Protein AF-A0A954YUS7-F1 (afdb_monomer)

Radius of gyration: 16.85 Å; Cα contacts (8 Å, |Δi|>4): 198; chains: 1; bounding box: 39×46×42 Å

Nearest PDB structures (foldseek):
  8grb-assembly3_I  TM=5.980E-01  e=9.205E-02  Homo sapiens
  3qi7-assembly1_A  TM=6.250E-01  e=3.946E-01  Clostridioides difficile 630
  5grh-assembly1_A  TM=5.863E-01  e=2.699E-01  Homo sapiens
  3cc1-assembly1_A-2  TM=5.359E-01  e=5.415E-01  Halalkalibacterium halodurans C-125
  8ap6-assembly1_G  TM=5.365E-01  e=4.771E-01  Trypanosoma brucei brucei

Solvent-accessible surface area (backbone atoms only — not comparable to full-atom values): 8890 Å² total; per-residue (Å²): 133,62,78,59,62,75,69,40,56,57,60,58,52,52,51,53,49,53,25,56,76,51,49,31,44,98,83,59,85,41,60,66,69,68,36,37,68,48,79,34,82,42,76,49,85,101,48,99,63,90,43,68,47,71,53,61,36,25,60,61,73,86,56,43,89,81,37,79,94,37,42,21,42,36,65,71,22,36,52,46,21,45,48,53,52,37,48,52,25,45,77,71,73,43,72,46,76,46,60,60,56,66,51,27,55,95,30,46,33,61,52,68,61,50,49,51,52,51,52,49,35,30,64,75,43,74,35,60,74,48,73,44,77,86,78,64,90,82,59,77,81,89,73,80,78,77,78,82,127

Structure (mmCIF, N/CA/C/O backbone):
data_AF-A0A954YUS7-F1
#
_entry.id   AF-A0A954YUS7-F1
#
loop_
_atom_site.group_PDB
_atom_site.id
_atom_site.type_symbol
_atom_site.label_atom_id
_atom_site.label_alt_id
_atom_site.label_comp_id
_atom_site.label_asym_id
_atom_site.label_entity_id
_atom_site.label_seq_id
_atom_site.pdbx_PDB_ins_code
_atom_site.Cartn_x
_atom_site.Cartn_y
_atom_site.Cartn_z
_atom_site.occupancy
_atom_site.B_iso_or_equiv
_atom_site.auth_seq_id
_atom_site.auth_comp_id
_atom_site.auth_asym_id
_atom_site.auth_atom_id
_atom_site.pdbx_PDB_model_num
ATOM 1 N N . MET A 1 1 ? 6.329 16.128 -9.830 1.00 38.88 1 MET A N 1
ATOM 2 C CA . MET A 1 1 ? 6.218 14.939 -10.702 1.00 38.88 1 MET A CA 1
ATOM 3 C C . MET A 1 1 ? 5.872 13.755 -9.805 1.00 38.88 1 MET A C 1
ATOM 5 O O . MET A 1 1 ? 6.464 13.670 -8.738 1.00 38.88 1 MET A O 1
ATOM 9 N N . LEU A 1 2 ? 4.870 12.929 -10.136 1.00 61.56 2 LEU A N 1
ATOM 10 C CA . LEU A 1 2 ? 4.559 11.723 -9.349 1.00 61.56 2 LEU A CA 1
ATOM 11 C C . LEU A 1 2 ? 5.573 10.631 -9.718 1.00 61.56 2 LEU A C 1
ATOM 13 O O . LEU A 1 2 ? 5.771 10.379 -10.903 1.00 61.56 2 LEU A O 1
ATOM 17 N N . ALA A 1 3 ? 6.213 10.013 -8.721 1.00 68.62 3 ALA A N 1
ATOM 18 C CA . ALA A 1 3 ? 7.350 9.110 -8.929 1.00 68.62 3 ALA A CA 1
ATOM 19 C C . ALA A 1 3 ? 7.032 7.907 -9.839 1.00 68.62 3 ALA A C 1
ATOM 21 O O . ALA A 1 3 ? 7.862 7.524 -10.651 1.00 68.62 3 ALA A O 1
ATOM 22 N N . ILE A 1 4 ? 5.817 7.352 -9.758 1.00 71.81 4 ILE A N 1
ATOM 23 C CA . ILE A 1 4 ? 5.422 6.173 -10.547 1.00 71.81 4 ILE A CA 1
ATOM 24 C C . ILE A 1 4 ? 5.184 6.537 -12.019 1.00 71.81 4 ILE A C 1
ATOM 26 O O . ILE A 1 4 ? 5.749 5.896 -12.899 1.00 71.81 4 ILE A O 1
ATOM 30 N N . SER A 1 5 ? 4.426 7.603 -12.302 1.00 74.62 5 SER A N 1
ATOM 31 C CA . SER A 1 5 ? 4.119 8.031 -13.679 1.00 74.62 5 SER A CA 1
ATOM 32 C C . SER A 1 5 ? 5.345 8.511 -14.463 1.00 74.62 5 SER A C 1
ATOM 34 O O . SER A 1 5 ? 5.290 8.593 -15.686 1.00 74.62 5 SER A O 1
ATOM 36 N N . ALA A 1 6 ? 6.439 8.846 -13.771 1.00 73.81 6 ALA A N 1
ATOM 37 C CA . ALA A 1 6 ? 7.727 9.151 -14.388 1.00 73.81 6 ALA A CA 1
ATOM 38 C C . ALA A 1 6 ? 8.419 7.906 -14.969 1.00 73.81 6 ALA A C 1
ATOM 40 O O . ALA A 1 6 ? 9.197 8.034 -15.909 1.00 73.81 6 ALA A O 1
ATOM 41 N N . VAL A 1 7 ? 8.136 6.725 -14.410 1.00 78.38 7 VAL A N 1
ATOM 42 C CA . VAL A 1 7 ? 8.773 5.450 -14.774 1.00 78.38 7 VAL A CA 1
ATOM 43 C C . VAL A 1 7 ? 7.851 4.597 -15.647 1.00 78.38 7 VAL A C 1
ATOM 45 O O . VAL A 1 7 ? 8.299 3.994 -16.616 1.00 78.38 7 VAL A O 1
ATOM 48 N N . SER A 1 8 ? 6.553 4.557 -15.336 1.00 83.50 8 SER A N 1
ATOM 49 C CA . SER A 1 8 ? 5.549 3.833 -16.116 1.00 83.50 8 SER A CA 1
ATOM 50 C C . SER A 1 8 ? 4.196 4.536 -16.051 1.00 83.50 8 SER A C 1
ATOM 52 O O . SER A 1 8 ? 3.674 4.825 -14.974 1.00 83.50 8 SER A O 1
ATOM 54 N N . SER A 1 9 ? 3.590 4.783 -17.212 1.00 88.44 9 SER A N 1
ATOM 55 C CA . SER A 1 9 ? 2.258 5.391 -17.318 1.00 88.44 9 SER A CA 1
ATOM 56 C C . SER A 1 9 ? 1.114 4.399 -17.073 1.00 88.44 9 SER A C 1
ATOM 58 O O . SER A 1 9 ? -0.022 4.822 -16.844 1.00 88.44 9 SER A O 1
ATOM 60 N N . ALA A 1 10 ? 1.390 3.089 -17.093 1.00 91.25 10 ALA A N 1
ATOM 61 C CA . ALA A 1 10 ? 0.367 2.047 -17.019 1.00 91.25 10 ALA A CA 1
ATOM 62 C C . ALA A 1 10 ? -0.463 2.080 -15.717 1.00 91.25 10 ALA A C 1
ATOM 64 O O . ALA A 1 10 ? -1.693 2.048 -15.820 1.00 91.25 10 ALA A O 1
ATOM 65 N N . PRO A 1 11 ? 0.126 2.233 -14.509 1.00 93.19 11 PRO A N 1
ATOM 66 C CA . PRO A 1 11 ? -0.651 2.316 -13.268 1.00 93.19 11 PRO A CA 1
ATOM 67 C C . PRO A 1 11 ? -1.624 3.489 -13.237 1.00 93.19 11 PRO A C 1
ATOM 69 O O . PRO A 1 11 ? -2.760 3.345 -12.785 1.00 93.19 11 PRO A O 1
ATOM 72 N N . GLU A 1 12 ? -1.194 4.650 -13.736 1.00 93.31 12 GLU A N 1
ATOM 73 C CA . GLU A 1 12 ? -2.036 5.841 -13.785 1.00 93.31 12 GLU A CA 1
ATOM 74 C C . GLU A 1 12 ? -3.171 5.671 -14.799 1.00 93.31 12 GLU A C 1
ATOM 76 O O . GLU A 1 12 ? -4.321 6.003 -14.500 1.00 93.31 12 GLU A O 1
ATOM 81 N N . ALA A 1 13 ? -2.873 5.137 -15.985 1.00 93.06 13 ALA A N 1
ATOM 82 C CA . ALA A 1 13 ? -3.880 4.867 -17.004 1.00 93.06 13 ALA A CA 1
ATOM 83 C C . ALA A 1 13 ? -4.945 3.880 -16.494 1.00 93.06 13 ALA A C 1
ATOM 85 O O . ALA A 1 13 ? -6.142 4.149 -16.622 1.00 93.06 13 ALA A O 1
ATOM 86 N N . ALA A 1 14 ? -4.520 2.792 -15.846 1.00 95.19 14 ALA A N 1
ATOM 87 C CA . ALA A 1 14 ? -5.407 1.794 -15.256 1.00 95.19 14 ALA A CA 1
ATOM 88 C C . ALA A 1 14 ? -6.276 2.377 -14.130 1.00 95.19 14 ALA A C 1
ATOM 90 O O . ALA A 1 14 ? -7.482 2.121 -14.086 1.00 95.19 14 ALA A O 1
ATOM 91 N N . TYR A 1 15 ? -5.701 3.219 -13.266 1.00 93.44 15 TYR A N 1
ATOM 92 C CA . TYR A 1 15 ? -6.456 3.908 -12.219 1.00 93.44 15 TYR A CA 1
ATOM 93 C C . TYR A 1 15 ? -7.508 4.857 -12.807 1.00 93.44 15 TYR A C 1
ATOM 95 O O . TYR A 1 15 ? -8.649 4.908 -12.345 1.00 93.44 15 TYR A O 1
ATOM 103 N N . ARG A 1 16 ? -7.149 5.615 -13.851 1.00 92.94 16 AR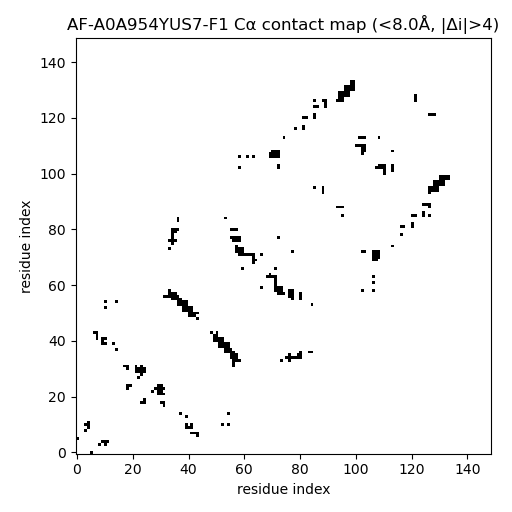G A N 1
ATOM 104 C CA . ARG A 1 16 ? -8.074 6.530 -14.540 1.00 92.94 16 ARG A CA 1
ATOM 105 C C . ARG A 1 16 ? -9.211 5.781 -15.231 1.00 92.94 16 ARG A C 1
ATOM 107 O O . ARG A 1 16 ? -10.342 6.264 -15.193 1.00 92.94 16 ARG A O 1
ATOM 114 N N . ALA A 1 17 ? -8.927 4.626 -15.831 1.00 94.44 17 ALA A N 1
ATOM 115 C CA . ALA A 1 17 ? -9.946 3.752 -16.406 1.00 94.44 17 ALA A CA 1
ATOM 116 C C . ALA A 1 17 ? -10.909 3.249 -15.321 1.00 94.44 17 ALA A C 1
ATOM 118 O O . ALA A 1 17 ? -12.109 3.484 -15.431 1.00 94.44 17 ALA A O 1
ATOM 119 N N . LEU A 1 18 ? -10.383 2.723 -14.208 1.00 93.56 18 LEU A N 1
ATOM 120 C CA . LEU A 1 18 ? -11.188 2.293 -13.060 1.00 93.56 18 LEU A CA 1
ATOM 121 C C . LEU A 1 18 ? -12.076 3.428 -12.523 1.00 93.56 18 LEU A C 1
ATOM 123 O O . LEU A 1 18 ? -13.264 3.242 -12.262 1.00 93.56 18 LEU A O 1
ATOM 127 N N . ALA A 1 19 ? -11.525 4.638 -12.396 1.00 90.94 19 ALA A N 1
ATOM 128 C CA . ALA A 1 19 ? -12.295 5.805 -11.980 1.00 90.94 19 ALA A CA 1
ATOM 129 C C . ALA A 1 19 ? -13.436 6.116 -12.959 1.00 90.94 19 ALA A C 1
ATOM 131 O O . ALA A 1 19 ? -14.548 6.419 -12.527 1.00 90.94 19 ALA A O 1
ATOM 132 N N . LYS A 1 20 ? -13.188 6.023 -14.270 1.00 91.69 20 LYS A N 1
ATOM 133 C CA . LYS A 1 20 ? -14.209 6.232 -15.304 1.00 91.69 20 LYS A CA 1
ATOM 134 C C . LYS A 1 20 ? -15.308 5.169 -15.235 1.00 91.69 20 LYS A C 1
ATOM 136 O O . LYS A 1 20 ? -16.478 5.543 -15.306 1.00 91.69 20 LYS A O 1
ATOM 141 N N . ASP A 1 21 ? -14.952 3.906 -15.023 1.00 92.56 21 ASP A N 1
ATOM 142 C CA . ASP A 1 21 ? -15.899 2.786 -14.926 1.00 92.56 21 ASP A CA 1
ATOM 143 C C . ASP A 1 21 ? -16.825 2.927 -13.712 1.00 92.56 21 ASP A C 1
ATOM 145 O O . ASP A 1 21 ? -18.031 2.701 -13.799 1.00 92.56 21 ASP A O 1
ATOM 149 N N . HIS A 1 22 ? -16.298 3.432 -12.594 1.00 90.25 22 HIS A N 1
ATOM 150 C CA . HIS A 1 22 ? -17.101 3.795 -11.421 1.00 90.25 22 HIS A CA 1
ATOM 151 C C . HIS A 1 22 ? -17.839 5.140 -11.563 1.00 90.25 22 HIS A C 1
ATOM 153 O O . HIS A 1 22 ? -18.519 5.590 -10.635 1.00 90.25 22 HIS A O 1
ATOM 159 N N . GLY A 1 23 ? -17.702 5.819 -12.705 1.00 89.00 23 GLY A N 1
ATOM 160 C CA . GLY A 1 23 ? -18.241 7.156 -12.936 1.00 89.00 23 GLY A CA 1
ATOM 161 C C . GLY A 1 23 ? -17.644 8.223 -12.017 1.00 89.00 23 GLY A C 1
ATOM 162 O O . GLY A 1 23 ? -18.215 9.304 -11.913 1.00 89.00 23 GLY A O 1
ATOM 163 N N . ALA A 1 24 ? -16.522 7.933 -11.354 1.00 84.62 24 ALA A N 1
ATOM 164 C CA . ALA A 1 24 ? -15.822 8.779 -10.399 1.00 84.62 24 ALA A CA 1
ATOM 165 C C . ALA A 1 24 ? -15.009 9.869 -11.114 1.00 84.62 24 ALA A C 1
ATOM 167 O O . ALA A 1 24 ? -13.778 9.902 -11.094 1.00 84.62 24 ALA A O 1
ATOM 168 N N . THR A 1 25 ? -15.717 10.789 -11.765 1.00 77.19 25 THR A N 1
ATOM 169 C CA . THR A 1 25 ? -15.127 12.005 -12.335 1.00 77.19 25 THR A CA 1
ATOM 170 C C . THR A 1 25 ? -15.170 13.144 -11.320 1.00 77.19 25 THR A C 1
ATOM 172 O O . THR A 1 25 ? -15.954 13.116 -10.366 1.00 77.19 25 THR A O 1
ATOM 175 N N . ARG A 1 26 ? -14.353 14.181 -11.541 1.00 68.50 26 ARG A N 1
ATOM 176 C CA . ARG A 1 26 ? -14.171 15.322 -10.625 1.00 68.50 26 ARG A CA 1
ATOM 177 C C . ARG A 1 26 ? -15.485 15.974 -10.160 1.00 68.50 26 ARG A C 1
ATOM 179 O O . ARG A 1 26 ? -15.537 16.444 -9.030 1.00 68.50 26 ARG A O 1
ATOM 186 N N . ASN A 1 27 ? -16.533 15.937 -10.989 1.00 73.00 27 ASN A N 1
ATOM 187 C CA . ASN A 1 27 ? -17.812 16.618 -10.742 1.00 73.00 27 ASN A CA 1
ATOM 188 C C . ASN A 1 27 ? -18.987 15.663 -10.466 1.00 73.00 27 ASN A C 1
ATOM 190 O O . ASN A 1 27 ? -20.104 16.113 -10.251 1.00 73.00 27 ASN A O 1
ATOM 194 N N . SER A 1 28 ? -18.763 14.349 -10.494 1.00 76.00 28 SER A N 1
ATOM 195 C CA . SER A 1 28 ? -19.846 13.354 -10.437 1.00 76.00 28 SER A CA 1
ATOM 196 C C . SER A 1 28 ? -20.414 13.100 -9.037 1.00 76.00 28 SER A C 1
ATOM 198 O O . SER A 1 28 ? -21.461 12.472 -8.914 1.00 76.00 28 SER A O 1
ATOM 200 N N . GLY A 1 29 ? -19.680 13.469 -7.980 1.00 76.19 29 GLY A N 1
ATOM 201 C CA . GLY A 1 29 ? -19.950 13.030 -6.603 1.00 76.19 29 GLY A CA 1
ATOM 202 C C . GLY A 1 29 ? -19.708 11.531 -6.348 1.00 76.19 29 GLY A C 1
ATOM 203 O O . GLY A 1 29 ? -19.611 11.120 -5.194 1.00 76.19 29 GLY A O 1
ATOM 204 N N . LYS A 1 30 ? -19.547 10.717 -7.400 1.00 84.19 30 LYS A N 1
ATOM 205 C CA . LYS A 1 30 ? -19.258 9.282 -7.321 1.00 84.19 30 LYS A CA 1
ATOM 206 C C . LYS A 1 30 ? -17.783 9.047 -7.003 1.00 84.19 30 LYS A C 1
ATOM 208 O O . LYS A 1 30 ? -16.911 9.832 -7.383 1.00 84.19 30 LYS A O 1
ATOM 213 N N . ARG A 1 31 ? -17.497 7.952 -6.297 1.00 87.62 31 ARG A N 1
ATOM 214 C CA . ARG A 1 31 ? -16.139 7.532 -5.926 1.00 87.62 31 ARG A CA 1
ATOM 215 C C . ARG A 1 31 ? -15.968 6.038 -6.164 1.00 87.62 31 ARG A C 1
ATOM 217 O O . ARG A 1 31 ? -16.932 5.285 -6.052 1.00 87.62 31 ARG A O 1
ATOM 224 N N . ILE A 1 32 ? -14.733 5.626 -6.442 1.00 91.25 32 ILE A N 1
ATOM 225 C CA . ILE A 1 32 ? -14.354 4.214 -6.359 1.00 91.25 32 ILE A CA 1
ATOM 226 C C . ILE A 1 32 ? -14.559 3.775 -4.897 1.00 91.25 32 ILE A C 1
ATOM 228 O O . ILE A 1 32 ? -14.165 4.525 -3.993 1.00 91.25 32 ILE A O 1
ATOM 232 N N . PRO A 1 33 ? -15.188 2.618 -4.631 1.00 92.50 33 PRO A N 1
ATOM 233 C CA . PRO A 1 33 ? -15.340 2.129 -3.269 1.00 92.50 33 PRO A CA 1
ATOM 234 C C . PRO A 1 33 ? -13.979 1.961 -2.583 1.00 92.50 33 PRO A C 1
ATOM 236 O O . PRO A 1 33 ? -13.041 1.402 -3.150 1.00 92.50 33 PRO A O 1
ATOM 239 N N . ARG A 1 34 ? -13.875 2.457 -1.348 1.00 95.25 34 ARG A N 1
ATOM 240 C CA . ARG A 1 34 ? -12.653 2.348 -0.545 1.00 95.25 34 ARG A CA 1
ATOM 241 C C . ARG A 1 34 ? -12.419 0.906 -0.084 1.00 95.25 34 ARG A C 1
ATOM 243 O O . ARG A 1 34 ? -13.366 0.138 0.076 1.00 95.25 34 ARG A O 1
ATOM 250 N N . GLY A 1 35 ? -11.157 0.547 0.134 1.00 96.25 35 GLY A N 1
ATOM 251 C CA . GLY A 1 35 ? -10.740 -0.810 0.489 1.00 96.25 35 GLY A CA 1
ATOM 252 C C . GLY A 1 35 ? -10.588 -1.743 -0.715 1.00 96.25 35 GLY A C 1
ATOM 253 O O . GLY A 1 35 ? -10.519 -2.956 -0.534 1.00 96.25 35 GLY A O 1
ATOM 254 N N . GLN A 1 36 ? -10.600 -1.194 -1.933 1.00 96.31 36 GLN A N 1
ATOM 255 C CA . GLN A 1 36 ? -10.274 -1.920 -3.157 1.00 96.31 36 GLN A CA 1
ATOM 256 C C . GLN A 1 36 ? -8.798 -1.744 -3.514 1.00 96.31 36 GLN A C 1
ATOM 258 O O . GLN A 1 36 ? -8.204 -0.699 -3.239 1.00 96.31 36 GLN A O 1
ATOM 263 N N . VAL A 1 37 ? -8.238 -2.751 -4.178 1.00 97.94 37 VAL A N 1
ATOM 264 C CA . VAL A 1 37 ? -6.882 -2.725 -4.728 1.00 97.94 37 VAL A CA 1
ATOM 265 C C . VAL A 1 37 ? -6.956 -3.097 -6.201 1.00 97.94 37 VAL A C 1
ATOM 267 O O . VAL A 1 37 ? -7.599 -4.081 -6.560 1.00 97.94 37 VAL A O 1
ATOM 270 N N . GLN A 1 38 ? -6.295 -2.316 -7.050 1.00 97.69 38 GLN A N 1
ATOM 271 C CA . GLN A 1 38 ? -6.065 -2.665 -8.450 1.00 97.69 38 GLN A CA 1
ATOM 272 C C . GLN A 1 38 ? -4.582 -2.987 -8.635 1.00 97.69 38 GLN A C 1
ATOM 274 O O . GLN A 1 38 ? -3.732 -2.135 -8.384 1.00 97.69 38 GLN A O 1
ATOM 279 N N . PHE A 1 39 ? -4.283 -4.206 -9.080 1.00 97.56 39 PHE A N 1
ATOM 280 C CA . PHE A 1 39 ? -2.929 -4.640 -9.419 1.00 97.56 39 PHE A CA 1
ATOM 281 C C . PHE A 1 39 ? -2.657 -4.394 -10.900 1.00 97.56 39 PHE A C 1
ATOM 283 O O . PHE A 1 39 ? -3.496 -4.709 -11.745 1.00 97.56 39 PHE A O 1
ATOM 290 N N . VAL A 1 40 ? -1.500 -3.814 -11.208 1.00 96.38 40 VAL A N 1
ATOM 291 C CA . VAL A 1 40 ? -1.104 -3.459 -12.572 1.00 96.38 40 VAL A CA 1
ATOM 292 C C . VAL A 1 40 ? 0.322 -3.925 -12.814 1.00 96.38 40 VAL A C 1
ATOM 294 O O . VAL A 1 40 ? 1.250 -3.431 -12.170 1.00 96.38 40 VAL A O 1
ATOM 297 N N . ASP A 1 41 ? 0.496 -4.842 -13.762 1.00 93.38 41 ASP A N 1
ATOM 298 C CA . ASP A 1 41 ? 1.820 -5.254 -14.219 1.00 93.38 41 ASP A CA 1
ATOM 299 C C . ASP A 1 41 ? 2.578 -4.058 -14.797 1.00 93.38 41 ASP A C 1
ATOM 301 O O . ASP A 1 41 ? 2.079 -3.309 -15.643 1.00 93.38 41 ASP A O 1
ATOM 305 N N . CYS A 1 42 ? 3.802 -3.870 -14.320 1.00 88.50 42 CYS A N 1
ATOM 306 C CA . CYS A 1 42 ? 4.675 -2.776 -14.697 1.00 88.50 42 CYS A CA 1
ATOM 307 C C . CYS A 1 42 ? 5.977 -3.323 -15.253 1.00 88.50 42 CYS A C 1
ATOM 309 O O . CYS A 1 42 ? 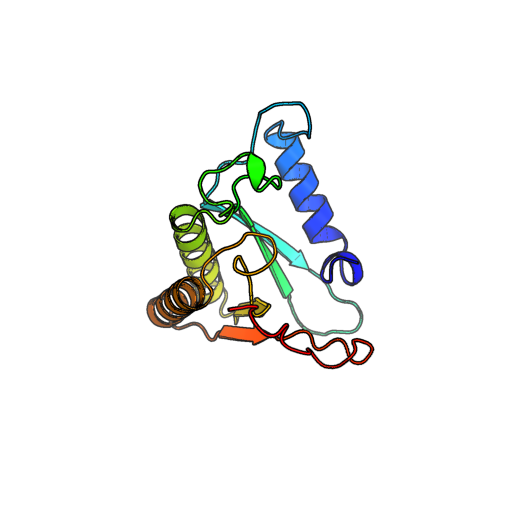6.773 -3.940 -14.549 1.00 88.50 42 CYS A O 1
ATOM 311 N N . ARG A 1 43 ? 6.218 -3.025 -16.526 1.00 79.94 43 ARG A N 1
ATOM 312 C CA . ARG A 1 43 ? 7.514 -3.250 -17.148 1.00 79.94 43 ARG A CA 1
ATOM 313 C C . ARG A 1 43 ? 8.346 -1.985 -17.012 1.00 79.94 43 ARG A C 1
ATOM 315 O O . ARG A 1 43 ? 7.946 -0.937 -17.517 1.00 79.94 43 ARG A O 1
ATOM 322 N N . ILE A 1 44 ? 9.474 -2.087 -16.322 1.00 80.12 44 ILE A N 1
ATOM 323 C CA . ILE A 1 44 ? 10.453 -1.006 -16.217 1.00 80.12 44 ILE A CA 1
ATOM 324 C C . ILE A 1 44 ? 11.523 -1.269 -17.286 1.00 80.12 44 ILE A C 1
ATOM 326 O O . ILE A 1 44 ? 12.045 -2.385 -17.331 1.00 80.12 44 ILE A O 1
ATOM 330 N N . PRO A 1 45 ? 11.817 -0.311 -18.186 1.00 76.31 45 PRO A N 1
ATOM 331 C CA . PRO A 1 45 ? 12.910 -0.460 -19.144 1.00 76.31 45 PRO A CA 1
ATOM 332 C C . PRO A 1 45 ? 14.232 -0.756 -18.429 1.00 76.31 45 PRO A C 1
ATOM 334 O O . PRO A 1 45 ? 14.492 -0.203 -17.364 1.00 76.31 45 PRO A O 1
ATOM 337 N N . ASP A 1 46 ? 15.048 -1.630 -19.017 1.00 81.12 46 ASP A N 1
ATOM 338 C CA . ASP A 1 46 ? 16.403 -1.951 -18.544 1.00 81.12 46 ASP A CA 1
ATOM 339 C C . ASP A 1 46 ? 16.486 -2.549 -17.121 1.00 81.12 46 ASP A C 1
ATOM 341 O O . ASP A 1 46 ? 17.548 -2.565 -16.503 1.00 81.12 46 ASP A O 1
ATOM 345 N N . CYS A 1 47 ? 15.370 -3.068 -16.596 1.00 76.94 47 CYS A N 1
ATOM 346 C CA . CYS A 1 47 ? 15.313 -3.845 -15.359 1.00 76.94 47 CYS A CA 1
ATOM 347 C C . CYS A 1 47 ? 14.736 -5.235 -15.652 1.00 76.94 47 CYS A C 1
ATOM 349 O O . CYS A 1 47 ? 13.614 -5.348 -16.145 1.00 76.94 47 CYS A O 1
ATOM 351 N N . ASP A 1 48 ? 15.461 -6.291 -15.280 1.00 75.25 48 ASP A N 1
ATOM 352 C CA . ASP A 1 48 ? 15.050 -7.689 -15.507 1.00 75.25 48 ASP A CA 1
ATOM 353 C C . ASP A 1 48 ? 14.009 -8.211 -14.490 1.00 75.25 48 ASP A C 1
ATOM 355 O O . ASP A 1 48 ? 13.711 -9.403 -14.439 1.00 75.25 48 ASP A O 1
ATOM 359 N 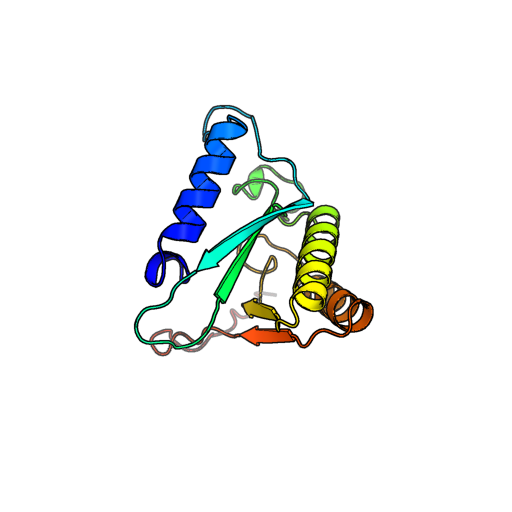N . GLY A 1 49 ? 13.435 -7.328 -13.667 1.00 82.12 49 GLY A N 1
ATOM 360 C CA . GLY A 1 49 ? 12.443 -7.675 -12.648 1.00 82.12 49 GLY A CA 1
ATOM 361 C C . GLY A 1 49 ? 10.995 -7.640 -13.149 1.00 82.12 49 GLY A C 1
ATOM 362 O O . GLY A 1 49 ? 10.627 -6.836 -14.010 1.00 82.12 49 GLY A O 1
ATOM 363 N N . HIS A 1 50 ? 10.138 -8.475 -12.553 1.00 88.75 50 HIS A N 1
ATOM 364 C CA . HIS A 1 50 ? 8.683 -8.368 -12.696 1.00 88.75 50 HIS A CA 1
ATOM 365 C C . HIS A 1 50 ? 8.133 -7.497 -11.568 1.00 88.75 50 HIS A C 1
ATOM 367 O O . HIS A 1 50 ? 8.181 -7.872 -10.401 1.00 88.75 50 HIS A O 1
ATOM 373 N N . TYR A 1 51 ? 7.602 -6.327 -11.923 1.00 91.94 51 TYR A N 1
ATOM 374 C CA . TYR A 1 51 ? 7.023 -5.394 -10.963 1.00 91.94 51 TYR A CA 1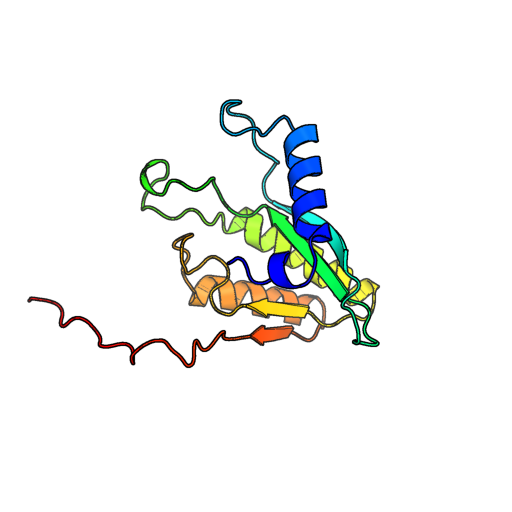
ATOM 375 C C . TYR A 1 51 ? 5.509 -5.334 -11.116 1.00 91.94 51 TYR A C 1
ATOM 377 O O . TYR A 1 51 ? 4.985 -5.273 -12.228 1.00 91.94 51 TYR A O 1
ATOM 385 N N . ILE A 1 52 ? 4.807 -5.281 -9.989 1.00 95.00 52 ILE A N 1
ATOM 386 C CA . ILE A 1 52 ? 3.363 -5.065 -9.940 1.00 95.00 52 ILE A CA 1
ATOM 387 C C . ILE A 1 52 ? 3.109 -3.850 -9.058 1.00 95.00 52 ILE A C 1
ATOM 389 O O . ILE A 1 52 ? 3.558 -3.792 -7.915 1.00 95.00 52 ILE A O 1
ATOM 393 N N . VAL A 1 53 ? 2.371 -2.875 -9.579 1.00 95.88 53 VAL A N 1
ATOM 394 C CA . VAL A 1 53 ? 1.919 -1.726 -8.793 1.00 95.88 53 VAL A CA 1
ATOM 395 C C . VAL A 1 53 ? 0.529 -2.009 -8.242 1.00 95.88 53 VAL A C 1
ATOM 397 O O . VAL A 1 53 ? -0.390 -2.343 -8.989 1.00 95.88 53 VAL A O 1
ATOM 400 N N . ALA A 1 54 ? 0.373 -1.843 -6.929 1.00 97.56 54 ALA A N 1
ATOM 401 C CA . ALA A 1 54 ? -0.903 -1.945 -6.234 1.00 97.56 54 ALA A CA 1
ATOM 402 C C . ALA A 1 54 ? -1.498 -0.550 -5.979 1.00 97.56 54 ALA A C 1
ATOM 404 O O . ALA A 1 54 ? -1.100 0.168 -5.060 1.00 97.56 54 ALA A O 1
ATOM 405 N N . ASN A 1 55 ? -2.495 -0.169 -6.774 1.00 96.81 55 ASN A N 1
ATOM 406 C CA . ASN A 1 55 ? -3.292 1.031 -6.543 1.00 96.81 55 ASN A CA 1
ATOM 407 C C . ASN A 1 55 ? -4.295 0.765 -5.406 1.00 96.81 55 ASN A C 1
ATOM 409 O O . ASN A 1 55 ? -5.349 0.168 -5.631 1.00 96.81 55 ASN A O 1
ATOM 413 N N . MET A 1 56 ? -3.975 1.204 -4.187 1.00 97.31 56 MET A N 1
ATOM 414 C CA . MET A 1 56 ? -4.833 1.046 -3.005 1.00 97.31 56 MET A CA 1
ATOM 415 C C . MET A 1 56 ? -5.813 2.218 -2.846 1.00 97.31 56 MET A C 1
ATOM 417 O O . MET A 1 56 ? -5.407 3.375 -2.707 1.00 97.31 56 MET A O 1
ATOM 421 N N . ILE A 1 57 ? -7.116 1.934 -2.806 1.00 95.94 57 ILE A N 1
ATOM 422 C CA . ILE A 1 57 ? -8.166 2.951 -2.659 1.00 95.94 57 ILE A CA 1
ATOM 423 C C . ILE A 1 57 ? -8.474 3.164 -1.174 1.00 95.94 57 ILE A C 1
ATOM 425 O O . ILE A 1 57 ? -9.450 2.640 -0.641 1.00 95.94 57 ILE A O 1
ATOM 429 N N . ALA A 1 58 ? -7.633 3.942 -0.494 1.00 95.12 58 ALA A N 1
ATOM 430 C CA . ALA A 1 58 ? -7.697 4.113 0.964 1.00 95.12 58 ALA A CA 1
ATOM 431 C C . ALA A 1 58 ? -7.807 5.575 1.436 1.00 95.12 58 ALA A C 1
ATOM 433 O O . ALA A 1 58 ? -7.648 5.863 2.619 1.00 95.12 58 ALA A O 1
ATOM 434 N N . GLN A 1 59 ? -8.079 6.518 0.530 1.00 92.00 59 GLN A N 1
ATOM 435 C CA . GLN A 1 59 ? -8.168 7.944 0.851 1.00 92.00 59 GLN A CA 1
ATOM 436 C C . GLN A 1 59 ? -9.561 8.514 0.546 1.00 92.00 59 GLN A C 1
ATOM 438 O O . GLN A 1 59 ? -10.163 8.232 -0.492 1.00 92.00 59 GLN A O 1
ATOM 443 N N . ASN A 1 60 ? -10.073 9.360 1.437 1.00 87.44 60 ASN A N 1
ATOM 444 C CA . ASN A 1 60 ? -11.337 10.070 1.298 1.00 87.44 60 ASN A CA 1
ATOM 445 C C . ASN A 1 60 ? -11.172 11.396 0.538 1.00 87.44 60 ASN A C 1
ATOM 447 O O . ASN A 1 60 ? -11.178 12.479 1.120 1.00 87.44 60 ASN A O 1
ATOM 451 N N . GLY A 1 61 ? -11.038 11.313 -0.785 1.00 84.31 61 GLY A N 1
ATOM 452 C CA . GLY A 1 61 ? -10.871 12.500 -1.627 1.00 84.31 61 GLY A CA 1
ATOM 453 C C . GLY A 1 61 ? -9.545 13.228 -1.377 1.00 84.31 61 GLY A C 1
ATOM 454 O O . GLY A 1 61 ? -8.599 12.650 -0.857 1.00 84.31 61 GLY A O 1
ATOM 455 N N . LEU A 1 62 ? -9.452 14.492 -1.800 1.00 83.25 62 LEU A N 1
ATOM 456 C CA . LEU A 1 62 ? -8.197 15.266 -1.790 1.00 83.25 62 LEU A CA 1
ATOM 457 C C . LEU A 1 62 ? -8.272 16.568 -0.974 1.00 83.25 62 LEU A C 1
ATOM 459 O O . LEU A 1 62 ? -7.231 17.142 -0.664 1.00 83.25 62 LEU A O 1
ATOM 463 N N . ASP A 1 63 ? -9.473 17.053 -0.635 1.00 82.88 63 ASP A N 1
ATOM 464 C CA . ASP A 1 63 ? -9.643 18.308 0.107 1.00 82.88 63 ASP A CA 1
ATOM 465 C C . ASP A 1 63 ? -9.767 18.033 1.607 1.00 82.88 63 ASP A C 1
ATOM 467 O O . ASP A 1 63 ? -10.797 17.553 2.078 1.00 82.88 63 ASP A O 1
ATOM 471 N N . ARG A 1 64 ? -8.726 18.382 2.369 1.00 81.31 64 ARG A N 1
ATOM 472 C CA . ARG A 1 64 ? -8.706 18.247 3.835 1.00 81.31 64 ARG A CA 1
ATOM 473 C C . ARG A 1 64 ? -9.837 19.009 4.524 1.00 81.31 64 ARG A C 1
ATOM 475 O O . ARG A 1 64 ? -10.252 18.610 5.602 1.00 81.31 64 ARG A O 1
ATOM 482 N N . ARG A 1 65 ? -10.352 20.087 3.924 1.00 83.25 65 ARG A N 1
ATOM 483 C CA . ARG A 1 65 ? -11.465 20.867 4.496 1.00 83.25 65 ARG A CA 1
ATOM 484 C C . ARG A 1 65 ? -12.800 20.136 4.391 1.00 83.25 65 ARG A C 1
A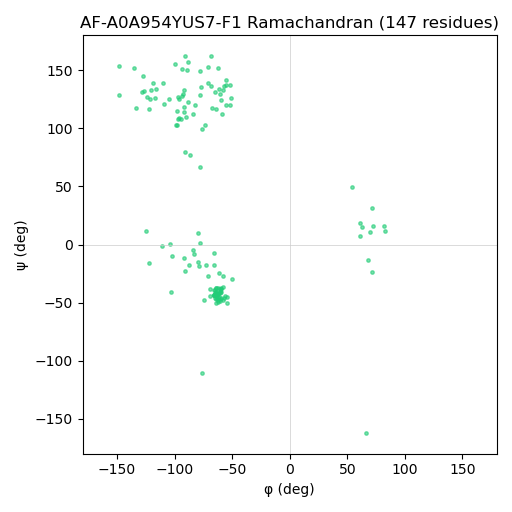TOM 486 O O . ARG A 1 65 ? -13.738 20.497 5.089 1.00 83.25 65 ARG A O 1
ATOM 493 N N . ALA A 1 66 ? -12.886 19.124 3.528 1.00 80.44 66 ALA A N 1
ATOM 494 C CA . ALA A 1 66 ? -14.090 18.327 3.342 1.00 80.44 66 ALA A CA 1
ATOM 495 C C . ALA A 1 66 ? -14.226 17.186 4.366 1.00 80.44 66 ALA A C 1
ATOM 497 O O . ALA A 1 66 ? -15.239 16.489 4.350 1.00 80.44 66 ALA A O 1
ATOM 498 N N . VAL A 1 67 ? -13.230 16.969 5.237 1.00 76.25 67 VAL A N 1
ATOM 499 C CA . VAL A 1 67 ? -13.236 15.887 6.231 1.00 76.25 67 VAL A CA 1
ATOM 500 C C . VAL A 1 67 ? -12.968 16.406 7.646 1.00 76.25 67 VAL A C 1
ATOM 502 O O . VAL A 1 67 ? -12.168 17.330 7.822 1.00 76.25 67 VAL A O 1
ATOM 505 N N . PRO A 1 68 ? -13.592 15.806 8.678 1.00 72.12 68 PRO A N 1
ATOM 506 C CA . PRO A 1 68 ? -13.277 16.121 10.066 1.00 72.12 68 PRO A CA 1
ATOM 507 C C . PRO A 1 68 ? -11.782 15.941 10.354 1.00 72.12 68 PRO A C 1
ATOM 509 O O . PRO A 1 68 ? -11.165 14.973 9.912 1.00 72.12 68 PRO A O 1
ATOM 512 N N . ASN A 1 69 ? -11.195 16.882 11.097 1.00 80.06 69 ASN A N 1
ATOM 513 C CA . ASN A 1 69 ? -9.793 16.864 11.539 1.00 80.06 69 ASN A CA 1
ATOM 514 C C . ASN A 1 69 ? -8.736 16.867 10.412 1.00 80.06 69 ASN A C 1
ATOM 516 O O . ASN A 1 69 ? -7.546 16.740 10.694 1.00 80.06 69 ASN A O 1
ATOM 520 N N . GLY A 1 70 ? -9.136 17.035 9.145 1.00 81.75 70 GLY A N 1
ATOM 521 C CA . GLY A 1 70 ? -8.215 17.100 8.006 1.00 81.75 70 GLY A CA 1
ATOM 522 C C . GLY A 1 70 ? -7.514 15.784 7.654 1.00 81.75 70 GLY A C 1
ATOM 523 O O . GLY A 1 70 ? -6.582 15.805 6.846 1.00 81.75 70 GLY A O 1
ATOM 524 N N . VAL A 1 71 ? -7.946 14.659 8.236 1.00 89.19 71 VAL A N 1
ATOM 525 C CA . VAL A 1 71 ? -7.387 13.324 7.983 1.00 89.19 71 VAL A CA 1
ATOM 526 C C . VAL A 1 71 ? -8.139 12.686 6.822 1.00 89.19 71 VAL A C 1
ATOM 528 O O . VAL A 1 71 ? -9.315 12.346 6.927 1.00 89.19 71 VAL A O 1
ATOM 531 N N . LEU A 1 72 ? -7.456 12.553 5.688 1.00 90.00 72 LEU A N 1
ATOM 532 C CA . LEU A 1 72 ? -8.012 11.981 4.464 1.00 90.00 72 LEU A CA 1
ATOM 533 C C . LEU A 1 72 ? -7.792 10.470 4.382 1.00 90.00 72 LEU A C 1
ATOM 535 O O . LEU A 1 72 ? -8.523 9.812 3.650 1.00 90.00 72 LEU A O 1
ATOM 539 N N . VAL A 1 73 ? -6.808 9.905 5.088 1.00 93.25 73 VAL A N 1
ATOM 540 C CA . VAL A 1 73 ? -6.642 8.443 5.148 1.00 93.25 73 VAL A CA 1
ATOM 541 C C . VAL A 1 73 ? -7.840 7.812 5.840 1.00 93.25 73 VAL A C 1
ATOM 543 O O . VAL A 1 73 ? -8.238 8.227 6.925 1.00 93.25 73 VAL A O 1
ATOM 546 N N . ASP A 1 74 ? -8.384 6.777 5.217 1.00 93.81 74 ASP A N 1
ATOM 547 C CA . ASP A 1 74 ? -9.344 5.873 5.826 1.00 93.81 74 ASP A CA 1
ATOM 548 C C . ASP A 1 74 ? -8.587 4.632 6.305 1.00 93.81 74 ASP A C 1
ATOM 550 O O . ASP A 1 74 ? -8.187 3.794 5.498 1.00 93.81 74 ASP A O 1
ATOM 554 N N . TYR A 1 75 ? -8.343 4.543 7.615 1.00 95.00 75 TYR A N 1
ATOM 555 C CA . TYR A 1 75 ? -7.550 3.457 8.195 1.00 95.00 75 TYR A CA 1
ATOM 556 C C . TYR A 1 75 ? -8.184 2.086 7.972 1.00 95.00 75 TYR A C 1
ATOM 558 O O . TYR A 1 75 ? -7.470 1.141 7.666 1.00 95.00 75 TYR A O 1
ATOM 566 N N . VAL A 1 76 ? -9.512 1.978 8.039 1.00 96.38 76 VAL A N 1
ATOM 567 C CA . VAL A 1 76 ? -10.208 0.701 7.812 1.00 96.38 76 VAL A CA 1
ATOM 568 C C . VAL A 1 76 ? -10.026 0.260 6.361 1.00 96.38 76 VAL A C 1
ATOM 570 O O . VAL A 1 76 ? -9.730 -0.899 6.072 1.00 96.38 76 VAL A O 1
ATOM 573 N N . ALA A 1 77 ? -10.158 1.198 5.421 1.00 97.00 77 ALA A N 1
ATOM 574 C CA . ALA A 1 77 ? -9.900 0.916 4.017 1.00 97.00 77 ALA A CA 1
ATOM 575 C C . ALA A 1 77 ? -8.428 0.581 3.747 1.00 97.00 77 ALA A C 1
ATOM 577 O O . ALA A 1 77 ? -8.152 -0.305 2.938 1.00 97.00 77 ALA A O 1
ATOM 578 N N . LEU A 1 78 ? -7.496 1.278 4.402 1.00 97.12 78 LEU A N 1
ATOM 579 C CA . LEU A 1 78 ? -6.064 1.034 4.269 1.00 97.12 78 LEU A CA 1
ATOM 580 C C . LEU A 1 78 ? -5.695 -0.359 4.775 1.00 97.12 78 LEU A C 1
ATOM 582 O O . LEU A 1 78 ? -5.013 -1.080 4.058 1.00 97.12 78 LEU A O 1
ATOM 586 N N . GLU A 1 79 ? -6.187 -0.752 5.950 1.00 97.88 79 GLU A N 1
ATOM 587 C CA . GLU A 1 79 ? -5.978 -2.085 6.522 1.00 97.88 79 GLU A CA 1
ATOM 588 C C . GLU A 1 79 ? -6.418 -3.174 5.550 1.00 97.88 79 GLU A C 1
ATOM 590 O O . GLU A 1 79 ? -5.641 -4.060 5.202 1.00 97.88 79 GLU A O 1
ATOM 595 N N . LYS A 1 80 ? -7.638 -3.042 5.018 1.00 98.38 80 LYS A N 1
ATOM 596 C CA . LYS A 1 80 ? -8.173 -3.975 4.028 1.00 98.38 80 LYS A CA 1
ATOM 597 C C . LYS A 1 80 ? -7.318 -4.028 2.760 1.00 98.38 80 LYS A C 1
ATOM 599 O O . LYS A 1 80 ? -7.114 -5.105 2.207 1.00 98.38 80 LYS A O 1
ATOM 604 N N . CYS A 1 81 ? -6.832 -2.882 2.284 1.00 98.44 81 CYS A N 1
ATOM 605 C CA . CYS A 1 81 ? -5.956 -2.850 1.116 1.00 98.44 81 CYS A CA 1
ATOM 606 C C . CYS A 1 81 ? -4.620 -3.546 1.394 1.00 98.44 81 CYS A C 1
ATOM 608 O O . CYS A 1 81 ? -4.168 -4.318 0.554 1.00 98.44 81 CYS A O 1
ATOM 610 N N . LEU A 1 82 ? -4.013 -3.304 2.559 1.00 98.50 82 LEU A N 1
ATOM 611 C CA . LEU A 1 82 ? -2.769 -3.956 2.966 1.00 98.50 82 LEU A CA 1
ATOM 612 C C . LEU A 1 82 ? -2.959 -5.472 3.041 1.00 98.50 82 LEU A C 1
ATOM 614 O O . LEU A 1 82 ? -2.175 -6.198 2.444 1.00 98.50 82 LEU A O 1
ATOM 618 N N . ASP A 1 83 ? -4.038 -5.945 3.666 1.00 98.50 83 ASP A N 1
ATOM 619 C CA . ASP A 1 83 ? -4.366 -7.372 3.716 1.00 98.50 83 ASP A CA 1
ATOM 620 C C . ASP A 1 83 ? -4.438 -8.000 2.314 1.00 98.50 83 ASP A C 1
ATOM 622 O O . ASP A 1 83 ? -3.852 -9.054 2.077 1.00 98.50 83 ASP A O 1
ATOM 626 N N . ILE A 1 84 ? -5.104 -7.335 1.363 1.00 98.69 84 ILE A N 1
ATOM 627 C CA . ILE A 1 84 ? -5.210 -7.809 -0.026 1.00 98.69 84 ILE A CA 1
ATOM 628 C C . ILE A 1 84 ? -3.838 -7.825 -0.718 1.00 98.69 84 ILE A C 1
ATOM 630 O O . ILE A 1 84 ? -3.516 -8.786 -1.416 1.00 98.69 84 ILE A O 1
ATOM 634 N N . VAL A 1 85 ? -3.030 -6.774 -0.543 1.00 98.62 85 VAL A N 1
ATOM 635 C CA . VAL A 1 85 ? -1.693 -6.670 -1.152 1.00 98.62 85 VAL A CA 1
ATOM 636 C C . VAL A 1 85 ? -0.764 -7.749 -0.617 1.00 98.62 85 VAL A C 1
ATOM 638 O O . VAL A 1 85 ? -0.149 -8.460 -1.406 1.00 98.62 85 VAL A O 1
ATOM 641 N N . PHE A 1 86 ? -0.680 -7.896 0.702 1.00 98.62 86 PHE A N 1
ATOM 642 C CA . PHE A 1 86 ? 0.223 -8.853 1.328 1.00 98.62 86 PHE A CA 1
ATOM 643 C C . PHE A 1 86 ? -0.204 -10.302 1.073 1.00 98.62 86 PHE A C 1
ATOM 645 O O . PHE A 1 86 ? 0.656 -11.126 0.766 1.00 98.62 86 PHE A O 1
ATOM 652 N N . ALA A 1 87 ? -1.508 -10.605 1.081 1.00 98.62 87 ALA A N 1
ATOM 653 C CA . ALA A 1 87 ? -2.009 -11.914 0.660 1.00 98.62 87 ALA A CA 1
ATOM 654 C C . ALA A 1 87 ? -1.601 -12.231 -0.786 1.00 98.62 87 ALA A C 1
ATOM 656 O O . ALA A 1 87 ? -1.052 -13.297 -1.061 1.00 98.62 87 ALA A O 1
ATOM 657 N N . ARG A 1 88 ? -1.799 -11.277 -1.707 1.00 98.31 88 ARG A N 1
ATOM 658 C CA . ARG A 1 88 ? -1.432 -11.454 -3.115 1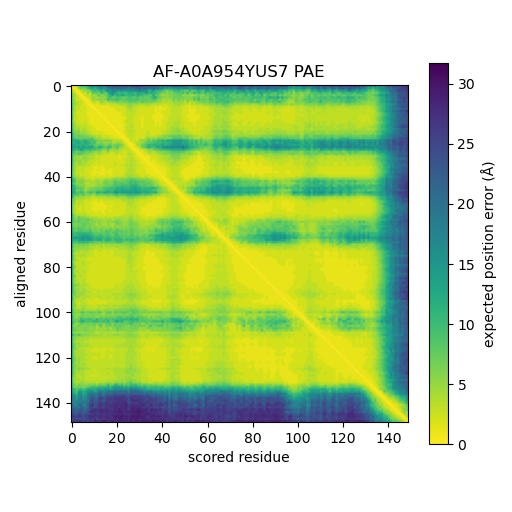.00 98.31 88 ARG A CA 1
ATOM 659 C C . ARG A 1 88 ? 0.076 -11.619 -3.309 1.00 98.31 88 ARG A C 1
ATOM 661 O O . ARG A 1 88 ? 0.498 -12.397 -4.158 1.00 98.31 88 ARG A O 1
ATOM 668 N N . SER A 1 89 ? 0.877 -10.900 -2.529 1.00 98.00 89 SER A N 1
ATOM 669 C CA . SER A 1 89 ? 2.335 -11.014 -2.552 1.00 98.00 89 SER A CA 1
ATOM 670 C C . SER A 1 89 ? 2.788 -12.408 -2.118 1.00 98.00 89 SER A C 1
ATOM 672 O O . SER A 1 89 ? 3.604 -13.020 -2.802 1.00 98.00 89 SER A O 1
ATOM 674 N N . ALA A 1 90 ? 2.196 -12.944 -1.046 1.00 98.12 90 ALA A N 1
ATOM 675 C CA . ALA A 1 90 ? 2.471 -14.296 -0.567 1.00 98.12 90 ALA A CA 1
ATOM 676 C C . ALA A 1 90 ? 2.089 -15.367 -1.603 1.00 98.12 90 ALA A C 1
ATOM 678 O O . ALA A 1 90 ? 2.860 -16.293 -1.836 1.00 98.12 90 ALA A O 1
ATOM 679 N N . GLU A 1 91 ? 0.936 -15.221 -2.270 1.00 98.00 91 GLU A N 1
ATOM 680 C CA . GLU A 1 91 ? 0.502 -16.130 -3.346 1.00 98.00 91 GLU A CA 1
ATOM 681 C C . GLU A 1 91 ? 1.480 -16.172 -4.528 1.00 98.00 91 GLU A C 1
ATOM 683 O O . GLU A 1 91 ? 1.663 -17.221 -5.142 1.00 98.00 91 GLU A O 1
ATOM 688 N N . LEU A 1 92 ? 2.073 -15.026 -4.873 1.00 96.56 92 LEU A N 1
ATOM 689 C CA . LEU A 1 92 ? 2.969 -14.888 -6.023 1.00 96.56 92 LEU A CA 1
ATOM 690 C C . LEU A 1 92 ? 4.448 -15.107 -5.671 1.00 96.56 92 LEU A C 1
ATOM 692 O O . LEU A 1 92 ? 5.265 -15.232 -6.580 1.00 96.56 92 LEU A O 1
ATOM 696 N N . GLY A 1 93 ? 4.797 -15.150 -4.382 1.00 96.50 93 GLY A N 1
ATOM 697 C CA . GLY A 1 93 ? 6.183 -15.206 -3.912 1.00 96.50 93 GLY A CA 1
ATOM 698 C C . GLY A 1 93 ? 6.947 -13.893 -4.111 1.00 96.50 93 GLY A C 1
ATOM 699 O O . GLY A 1 93 ? 8.141 -13.917 -4.392 1.00 96.50 93 GLY A O 1
ATOM 700 N N . PHE A 1 94 ? 6.254 -12.753 -4.039 1.00 95.94 94 PHE A N 1
ATOM 701 C CA . PHE A 1 94 ? 6.830 -11.422 -4.255 1.00 95.94 94 PHE A CA 1
ATOM 702 C C . PHE A 1 94 ? 7.117 -10.732 -2.917 1.00 95.94 94 PHE A C 1
ATOM 704 O O . PHE A 1 94 ? 6.437 -10.981 -1.918 1.00 95.94 94 PHE A O 1
ATOM 711 N N . GLU A 1 95 ? 8.068 -9.802 -2.926 1.00 96.44 95 GLU A N 1
ATOM 712 C CA . GLU A 1 95 ? 8.299 -8.850 -1.836 1.00 96.44 95 GLU A CA 1
ATOM 713 C C . GLU A 1 95 ? 7.450 -7.583 -2.020 1.00 96.44 95 GLU A C 1
ATOM 715 O O . GLU A 1 95 ? 7.054 -7.223 -3.135 1.00 96.44 95 GLU A O 1
ATOM 720 N N . VAL A 1 96 ? 7.197 -6.861 -0.925 1.00 97.56 96 VAL A N 1
ATOM 721 C CA . VAL A 1 96 ? 6.452 -5.596 -0.953 1.00 97.56 96 VAL A CA 1
ATOM 722 C C . VAL A 1 96 ? 7.396 -4.409 -0.777 1.00 97.56 96 VAL A C 1
ATOM 724 O O . VAL A 1 96 ? 8.093 -4.272 0.226 1.00 97.56 96 VAL A O 1
ATOM 727 N N . HIS A 1 97 ? 7.344 -3.463 -1.712 1.00 94.69 97 HIS A N 1
ATOM 728 C CA . HIS A 1 97 ? 8.060 -2.192 -1.616 1.00 94.69 97 HIS A CA 1
ATOM 729 C C . HIS A 1 97 ? 7.076 -1.027 -1.549 1.00 94.69 97 HIS A C 1
ATOM 731 O O . HIS A 1 97 ? 6.139 -0.945 -2.344 1.00 94.69 97 HIS A O 1
ATOM 737 N N . MET A 1 98 ? 7.295 -0.089 -0.629 1.00 93.75 98 MET A N 1
ATOM 738 C CA . MET A 1 98 ? 6.413 1.071 -0.479 1.00 93.75 98 MET A CA 1
ATOM 739 C C . MET A 1 98 ? 7.159 2.317 0.008 1.00 93.75 98 MET A C 1
ATOM 741 O O . MET A 1 98 ? 8.194 2.196 0.662 1.00 93.75 98 MET A O 1
ATOM 745 N N . PRO A 1 99 ? 6.670 3.532 -0.297 1.00 91.19 99 PRO A N 1
ATOM 746 C CA . PRO A 1 99 ? 7.286 4.750 0.206 1.00 91.19 99 PRO A CA 1
ATOM 747 C C . PRO A 1 99 ? 7.045 4.910 1.712 1.00 91.19 99 PRO A C 1
ATOM 749 O O . PRO A 1 99 ? 5.928 4.727 2.207 1.00 91.19 99 PRO A O 1
ATOM 752 N N . LYS A 1 100 ? 8.077 5.352 2.436 1.00 84.69 100 LYS A N 1
ATOM 753 C CA . LYS A 1 100 ? 7.928 5.915 3.776 1.00 84.69 100 LYS A CA 1
ATOM 754 C C . LYS A 1 100 ? 6.959 7.089 3.703 1.00 84.69 100 LYS A C 1
ATOM 756 O O . LYS A 1 100 ? 7.014 7.923 2.801 1.00 84.69 100 LYS A O 1
ATOM 761 N N . GLY A 1 101 ? 6.055 7.148 4.669 1.00 81.00 101 GLY A N 1
ATOM 762 C CA . GLY A 1 101 ? 5.046 8.196 4.739 1.00 81.00 101 GLY A CA 1
ATOM 763 C C . GLY A 1 101 ? 3.811 7.991 3.853 1.00 81.00 101 GLY A C 1
ATOM 764 O O . GLY A 1 101 ? 3.046 8.942 3.650 1.00 81.00 101 GLY A O 1
ATOM 765 N N . ILE A 1 102 ? 3.579 6.773 3.343 1.00 86.06 102 ILE A N 1
ATOM 766 C CA . ILE A 1 102 ? 2.296 6.415 2.727 1.00 86.06 102 ILE A CA 1
ATOM 767 C C . ILE A 1 102 ? 1.145 6.775 3.678 1.00 86.06 102 ILE A C 1
ATOM 769 O O . ILE A 1 102 ? 1.158 6.442 4.858 1.00 86.06 102 ILE A O 1
ATOM 773 N N . GLY A 1 103 ? 0.178 7.552 3.188 1.00 80.56 103 GLY A N 1
ATOM 774 C CA . GLY A 1 103 ? -0.962 8.031 3.977 1.00 80.56 103 GLY A CA 1
ATOM 775 C C . GLY A 1 103 ? -0.657 9.102 5.046 1.00 80.56 103 GLY A C 1
ATOM 776 O O . GLY A 1 103 ? -1.538 9.896 5.368 1.00 80.56 103 GLY A O 1
ATOM 777 N N . SER A 1 104 ? 0.563 9.229 5.568 1.00 80.00 104 SER A N 1
ATOM 778 C CA . SER A 1 104 ? 0.857 10.186 6.651 1.00 80.00 104 SER A CA 1
ATOM 779 C C . SER A 1 104 ? 1.239 11.599 6.190 1.00 80.00 104 SER A C 1
ATOM 781 O O . SER A 1 104 ? 1.134 12.549 6.960 1.00 80.00 104 SER A O 1
ATOM 783 N N . GLY A 1 105 ? 1.617 11.775 4.919 1.00 81.50 105 GLY A N 1
ATOM 784 C CA . GLY A 1 105 ? 1.944 13.083 4.337 1.00 81.50 105 GLY A CA 1
ATOM 785 C C . GLY A 1 105 ? 0.714 13.946 4.021 1.00 81.50 105 GLY A C 1
ATOM 786 O O . GLY A 1 105 ? 0.005 14.442 4.898 1.00 81.50 105 GLY A O 1
ATOM 787 N N . LEU A 1 106 ? 0.427 14.152 2.730 1.00 78.44 106 LEU A N 1
ATOM 788 C CA . LEU A 1 106 ? -0.705 14.983 2.289 1.00 78.44 106 LEU A CA 1
ATOM 789 C C . LEU A 1 106 ? -2.071 14.455 2.751 1.00 78.44 106 LEU A C 1
ATOM 791 O O . LEU A 1 106 ? -2.990 15.247 2.952 1.00 78.44 106 LEU A O 1
ATOM 795 N N . ALA A 1 107 ? -2.192 13.159 3.018 1.00 80.56 107 ALA A N 1
ATOM 796 C CA . ALA A 1 107 ? -3.424 12.580 3.533 1.00 80.56 107 ALA A CA 1
ATOM 797 C C . ALA A 1 107 ? -3.584 12.704 5.066 1.00 80.56 107 ALA A C 1
ATOM 799 O O . ALA A 1 107 ? -4.675 12.461 5.572 1.00 80.56 107 ALA A O 1
ATOM 800 N N . GLY A 1 108 ? -2.558 13.163 5.796 1.00 83.31 108 GLY A N 1
ATOM 801 C CA . GLY A 1 108 ? -2.666 13.553 7.208 1.00 83.31 108 GLY A CA 1
ATOM 802 C C . GLY A 1 108 ? -2.832 12.401 8.205 1.00 83.31 108 GLY A C 1
ATOM 803 O O . GLY A 1 108 ? -3.246 12.644 9.334 1.00 83.31 108 GLY A O 1
ATOM 804 N N . GLY A 1 109 ? -2.551 11.160 7.802 1.00 87.62 109 GLY A N 1
ATOM 805 C CA . GLY A 1 109 ? -2.549 10.011 8.704 1.00 87.62 109 GLY A CA 1
ATOM 806 C C . GLY A 1 109 ? -1.406 10.042 9.730 1.00 87.62 109 GLY A C 1
ATOM 807 O O . GLY A 1 109 ? -0.400 10.730 9.564 1.00 87.62 109 GLY A O 1
ATOM 808 N N . ASN A 1 110 ? -1.543 9.259 10.794 1.00 92.38 110 ASN A N 1
ATOM 809 C CA . ASN A 1 110 ? -0.510 9.037 11.793 1.00 92.38 110 ASN A CA 1
ATOM 810 C C . ASN A 1 110 ? 0.463 7.963 11.279 1.00 92.38 110 ASN A C 1
ATOM 812 O O . ASN A 1 110 ? 0.057 6.838 10.990 1.00 92.38 110 ASN A O 1
ATOM 816 N N . ALA A 1 111 ? 1.742 8.322 11.151 1.00 89.81 111 ALA A N 1
ATOM 817 C CA . ALA A 1 111 ? 2.754 7.438 10.577 1.00 89.81 111 ALA A CA 1
ATOM 818 C C . ALA A 1 111 ? 2.979 6.166 11.410 1.00 89.81 111 ALA A C 1
ATOM 820 O O . ALA A 1 111 ? 3.056 5.089 10.832 1.00 89.81 111 ALA A O 1
ATOM 821 N N . GLU A 1 112 ? 3.028 6.270 12.741 1.00 91.44 112 GLU A N 1
ATOM 822 C CA . GLU A 1 112 ? 3.241 5.120 13.636 1.00 91.44 112 GLU A CA 1
ATOM 823 C C . GLU A 1 112 ? 2.112 4.094 13.513 1.00 91.44 112 GLU A C 1
ATOM 825 O O . GLU A 1 112 ? 2.365 2.898 13.407 1.00 91.44 112 GLU A O 1
ATOM 830 N N . THR A 1 113 ? 0.866 4.569 13.441 1.00 94.31 113 THR A N 1
ATOM 831 C CA . THR A 1 113 ? -0.312 3.715 13.237 1.00 94.31 113 THR A CA 1
ATOM 832 C C . THR A 1 113 ? -0.208 2.974 11.908 1.00 94.31 113 THR A C 1
ATOM 834 O O . THR A 1 113 ? -0.358 1.757 11.866 1.00 94.31 113 THR A O 1
ATOM 837 N N . ILE A 1 114 ? 0.100 3.691 10.823 1.00 95.19 114 ILE A N 1
ATOM 838 C CA . ILE A 1 114 ? 0.210 3.096 9.485 1.00 95.19 114 ILE A CA 1
ATOM 839 C C . ILE A 1 114 ? 1.360 2.083 9.425 1.00 95.19 114 ILE A C 1
ATOM 841 O O . ILE A 1 114 ? 1.184 1.000 8.871 1.00 95.19 114 ILE A O 1
ATOM 845 N N . TYR A 1 115 ? 2.514 2.389 10.020 1.00 95.38 115 TYR A N 1
ATOM 846 C CA . TYR A 1 115 ? 3.635 1.451 10.086 1.00 95.38 115 TYR A CA 1
ATOM 847 C C . TYR A 1 115 ? 3.292 0.202 10.901 1.00 95.38 115 TYR A C 1
ATOM 849 O O . TYR A 1 115 ? 3.578 -0.899 10.441 1.00 95.38 115 TYR A O 1
ATOM 857 N N . GLY A 1 116 ? 2.583 0.338 12.025 1.00 96.69 116 GLY A N 1
ATOM 858 C CA . GLY A 1 116 ? 2.078 -0.813 12.780 1.00 96.69 116 GLY A CA 1
ATOM 859 C C . GLY A 1 116 ? 1.134 -1.703 11.961 1.00 96.69 116 GLY A C 1
ATOM 860 O O . GLY A 1 116 ? 1.220 -2.930 12.036 1.00 96.69 116 GLY A O 1
ATOM 861 N N . MET A 1 117 ? 0.276 -1.109 11.124 1.00 97.81 117 MET A N 1
ATOM 862 C CA . MET A 1 117 ? -0.600 -1.860 10.212 1.00 97.81 117 MET A CA 1
ATOM 863 C C . MET A 1 117 ? 0.199 -2.609 9.137 1.00 97.81 117 MET A C 1
ATOM 865 O O . MET A 1 117 ? -0.080 -3.777 8.869 1.00 97.81 117 MET A O 1
ATOM 869 N N . ILE A 1 118 ? 1.212 -1.963 8.550 1.00 97.56 118 ILE A N 1
ATOM 870 C CA . ILE A 1 118 ? 2.100 -2.585 7.556 1.00 97.56 118 ILE A CA 1
ATOM 871 C C . ILE A 1 118 ? 2.868 -3.754 8.179 1.00 97.56 118 ILE A C 1
ATOM 873 O O . ILE A 1 118 ? 2.883 -4.841 7.608 1.00 97.56 118 ILE A O 1
ATOM 877 N N . GLU A 1 119 ? 3.458 -3.566 9.362 1.00 97.50 119 GLU A N 1
ATOM 878 C CA . GLU A 1 119 ? 4.162 -4.636 10.076 1.00 97.50 119 GLU A CA 1
ATOM 879 C C . GLU A 1 119 ? 3.242 -5.807 10.416 1.00 97.50 119 GLU A C 1
ATOM 881 O O . GLU A 1 119 ? 3.647 -6.965 10.313 1.00 97.50 119 GLU A O 1
ATOM 886 N N . THR A 1 120 ? 2.007 -5.517 10.829 1.00 98.25 120 THR A N 1
ATOM 887 C CA . THR A 1 120 ? 1.015 -6.548 11.149 1.00 98.25 120 THR A CA 1
ATOM 888 C C . THR A 1 120 ? 0.685 -7.379 9.912 1.00 98.25 120 THR A C 1
ATOM 890 O O . THR A 1 120 ? 0.698 -8.606 9.992 1.00 98.25 120 THR A O 1
ATOM 893 N N . ALA A 1 121 ? 0.456 -6.737 8.762 1.00 98.12 121 ALA A N 1
ATOM 894 C CA . ALA A 1 121 ? 0.195 -7.432 7.505 1.00 98.12 121 ALA A CA 1
ATOM 895 C C . ALA A 1 121 ? 1.415 -8.252 7.039 1.00 98.12 121 ALA A C 1
ATOM 897 O O . ALA A 1 121 ? 1.274 -9.437 6.741 1.00 98.12 121 ALA A O 1
ATOM 898 N N . ALA A 1 122 ? 2.620 -7.675 7.068 1.00 97.94 122 ALA A N 1
ATOM 899 C CA . ALA A 1 122 ? 3.855 -8.373 6.702 1.00 97.94 122 ALA A CA 1
ATOM 900 C C . ALA A 1 122 ? 4.075 -9.642 7.544 1.00 97.94 122 ALA A C 1
ATOM 902 O O . ALA A 1 122 ? 4.323 -10.718 6.999 1.00 97.94 122 ALA A O 1
ATOM 903 N N . LYS A 1 123 ? 3.895 -9.545 8.870 1.00 98.25 123 LYS A N 1
ATOM 904 C CA . LYS A 1 123 ? 3.993 -10.688 9.795 1.00 98.25 123 LYS A CA 1
ATOM 905 C C . LYS A 1 123 ? 2.897 -11.724 9.551 1.00 98.25 123 LYS A C 1
ATOM 907 O O . LYS A 1 123 ? 3.179 -12.916 9.551 1.00 98.25 123 LYS A O 1
ATOM 912 N N . LYS A 1 124 ? 1.655 -11.279 9.346 1.00 98.38 124 LYS A N 1
ATOM 913 C CA . LYS A 1 124 ? 0.491 -12.151 9.120 1.00 98.38 124 LYS A CA 1
ATOM 914 C C . LYS A 1 124 ? 0.650 -13.026 7.876 1.00 98.38 124 LYS A C 1
ATOM 916 O O . LYS A 1 124 ? 0.225 -14.177 7.905 1.00 98.38 124 LYS A O 1
ATOM 921 N N . PHE A 1 125 ? 1.233 -12.487 6.808 1.00 98.38 125 PHE A N 1
ATOM 922 C CA . PHE A 1 125 ? 1.380 -13.185 5.526 1.00 98.38 125 PHE A CA 1
ATOM 923 C C . PHE A 1 125 ? 2.795 -13.711 5.256 1.00 98.38 125 PHE A C 1
ATOM 925 O O . PHE A 1 125 ? 3.004 -14.335 4.221 1.00 98.38 125 PHE A O 1
ATOM 932 N N . CYS A 1 126 ? 3.742 -13.508 6.180 1.00 97.94 126 CYS A N 1
ATOM 933 C CA . CYS A 1 126 ? 5.144 -13.918 6.041 1.00 97.94 126 CYS A CA 1
ATOM 934 C C . CYS A 1 126 ? 5.798 -13.389 4.752 1.00 97.94 126 CYS A C 1
ATOM 936 O O . CYS A 1 126 ? 6.402 -14.148 3.998 1.00 97.94 126 CYS A O 1
ATOM 938 N N . VAL A 1 127 ? 5.649 -12.089 4.497 1.00 98.12 127 VAL A N 1
ATOM 939 C CA . VAL A 1 127 ? 6.170 -11.416 3.298 1.00 98.12 127 VAL A CA 1
ATOM 940 C C . VAL A 1 127 ? 7.132 -10.312 3.709 1.00 98.12 127 VAL A C 1
ATOM 942 O O . VAL A 1 127 ? 6.803 -9.484 4.565 1.00 98.12 127 VAL A O 1
ATOM 945 N N . ASP A 1 128 ? 8.291 -10.272 3.058 1.00 97.44 128 ASP A N 1
ATOM 946 C CA . ASP A 1 128 ? 9.277 -9.221 3.271 1.00 97.44 128 ASP A CA 1
ATOM 947 C C . ASP A 1 128 ? 8.770 -7.874 2.749 1.00 97.44 128 ASP A C 1
ATOM 949 O O . ASP A 1 128 ? 8.178 -7.763 1.669 1.00 97.44 128 ASP A O 1
ATOM 953 N N . VAL A 1 129 ? 8.995 -6.828 3.548 1.00 97.19 129 VAL A N 1
ATOM 954 C CA . VAL A 1 129 ? 8.586 -5.461 3.229 1.00 97.19 129 VAL A CA 1
ATOM 955 C C . VAL A 1 129 ? 9.749 -4.490 3.371 1.00 97.19 129 VAL A C 1
ATOM 957 O O . VAL A 1 129 ? 10.421 -4.440 4.399 1.00 97.19 129 VAL A O 1
ATOM 960 N N . THR A 1 130 ? 9.942 -3.654 2.351 1.00 95.75 130 THR A N 1
ATOM 961 C CA . THR A 1 130 ? 10.931 -2.572 2.362 1.00 95.75 130 THR A CA 1
ATOM 962 C C . THR A 1 130 ? 10.252 -1.209 2.246 1.00 95.75 130 THR A C 1
ATOM 964 O O . THR A 1 130 ? 9.502 -0.943 1.300 1.00 95.75 130 THR A O 1
ATOM 967 N N . LEU A 1 131 ? 10.554 -0.315 3.195 1.00 92.69 131 LEU A N 1
ATOM 968 C CA . LEU A 1 131 ? 10.074 1.068 3.200 1.00 92.69 131 LEU A CA 1
ATOM 969 C C . LEU A 1 131 ? 11.135 2.027 2.640 1.00 92.69 131 LEU A C 1
ATOM 971 O O . LEU A 1 131 ? 12.173 2.255 3.263 1.00 92.69 131 LEU A O 1
ATOM 975 N N . TRP A 1 132 ? 10.844 2.646 1.499 1.00 89.19 132 TRP A N 1
ATOM 976 C CA . TRP A 1 132 ? 11.760 3.540 0.791 1.00 89.19 132 TRP A CA 1
ATOM 977 C C . TRP A 1 132 ? 11.568 4.999 1.179 1.00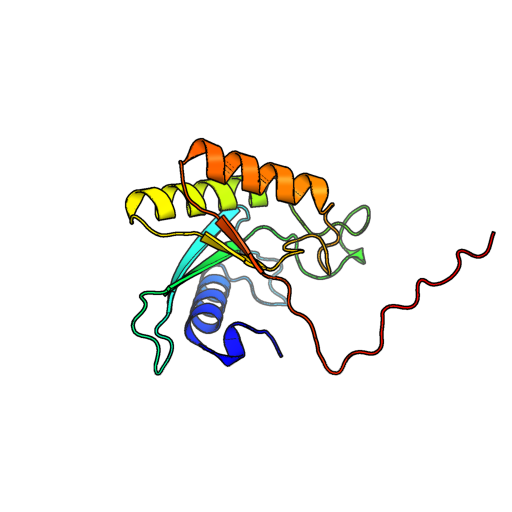 89.19 132 TRP A C 1
ATOM 979 O O . TRP A 1 132 ? 10.465 5.534 1.114 1.00 89.19 132 TRP A O 1
ATOM 989 N N . GLU A 1 133 ? 12.649 5.681 1.527 1.00 84.69 133 GLU A N 1
ATOM 990 C CA . GLU A 1 133 ? 12.632 7.126 1.726 1.00 84.69 133 GLU A CA 1
ATOM 991 C C . GLU A 1 133 ? 13.121 7.827 0.465 1.00 84.69 133 GLU A C 1
ATOM 993 O O . GLU A 1 133 ? 14.200 7.517 -0.036 1.00 84.69 133 GLU A O 1
ATOM 998 N N . PHE A 1 134 ? 12.339 8.776 -0.047 1.00 76.81 134 PHE A N 1
ATOM 999 C CA . PHE A 1 134 ? 12.827 9.644 -1.107 1.00 76.81 134 PHE A CA 1
ATOM 1000 C C . PHE A 1 134 ? 13.601 10.799 -0.479 1.00 76.81 134 PHE A C 1
ATOM 1002 O O . PHE A 1 134 ? 13.016 11.652 0.190 1.00 76.81 134 PHE A O 1
ATOM 1009 N N . ILE A 1 135 ? 14.911 10.821 -0.700 1.00 69.62 135 ILE A 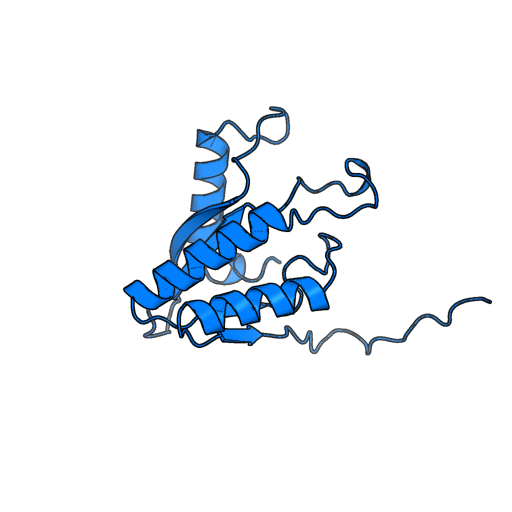N 1
ATOM 1010 C CA . ILE A 1 135 ? 15.767 11.929 -0.289 1.00 69.62 135 ILE A CA 1
ATOM 1011 C C . ILE A 1 135 ? 15.949 12.826 -1.509 1.00 69.62 135 ILE A C 1
ATOM 1013 O O . ILE A 1 135 ? 16.636 12.460 -2.460 1.00 69.62 135 ILE A O 1
ATOM 1017 N N . ASP A 1 136 ? 15.324 14.001 -1.485 1.00 65.06 136 ASP A N 1
ATOM 1018 C CA . ASP A 1 136 ? 15.610 15.036 -2.472 1.00 65.06 136 ASP A CA 1
ATOM 1019 C C . ASP A 1 136 ? 16.977 15.652 -2.153 1.00 65.06 136 ASP A C 1
ATOM 1021 O O . ASP A 1 136 ? 17.108 16.468 -1.240 1.00 65.06 136 ASP A O 1
ATOM 1025 N N . SER A 1 137 ? 18.007 15.263 -2.906 1.00 62.50 137 SER A N 1
ATOM 1026 C CA . SER A 1 137 ? 19.368 15.789 -2.752 1.00 62.50 137 SER A CA 1
ATOM 1027 C C . SER A 1 137 ? 19.499 17.277 -3.104 1.00 62.50 137 SER A C 1
ATOM 1029 O O . SER A 1 137 ? 20.565 17.852 -2.897 1.00 62.50 137 SER A O 1
ATOM 1031 N N . SER A 1 138 ? 18.450 17.904 -3.649 1.00 65.25 138 SER A N 1
ATOM 1032 C CA . SER A 1 138 ? 18.395 19.338 -3.954 1.00 65.25 138 SER A CA 1
ATOM 1033 C C . SER A 1 138 ? 17.596 20.159 -2.933 1.00 65.25 138 SER A C 1
ATOM 1035 O O . SER A 1 138 ? 17.655 21.391 -2.959 1.00 65.25 138 SER A O 1
ATOM 1037 N N . ALA A 1 139 ? 16.878 19.512 -2.008 1.00 55.88 139 ALA A N 1
ATOM 1038 C CA . ALA A 1 139 ? 16.114 20.206 -0.979 1.00 55.88 139 ALA A CA 1
ATOM 1039 C C . ALA A 1 139 ? 17.038 20.724 0.142 1.00 55.88 139 ALA A C 1
ATOM 1041 O O . ALA A 1 139 ? 17.911 19.991 0.615 1.00 55.88 139 ALA A O 1
ATOM 1042 N N . PRO A 1 140 ? 16.860 21.974 0.619 1.00 56.81 140 PRO A N 1
ATOM 1043 C CA . PRO A 1 140 ? 17.612 22.461 1.768 1.00 56.81 140 PRO A CA 1
ATOM 1044 C C . PRO A 1 140 ? 17.287 21.620 3.017 1.00 56.81 140 PRO A C 1
ATOM 1046 O O . PRO A 1 140 ? 16.165 21.114 3.133 1.00 56.81 140 PRO A O 1
ATOM 1049 N N . PRO A 1 141 ? 18.223 21.496 3.980 1.00 59.19 141 PRO A N 1
ATOM 1050 C CA . PRO A 1 141 ? 17.995 20.746 5.210 1.00 59.19 141 PRO A CA 1
ATOM 1051 C C . PRO A 1 141 ? 16.702 21.194 5.894 1.00 59.19 141 PRO A C 1
ATOM 1053 O O . PRO A 1 141 ? 16.429 22.394 5.989 1.00 59.19 141 PRO A O 1
ATOM 1056 N N . PHE A 1 142 ? 15.910 20.244 6.396 1.00 54.59 142 PHE A N 1
ATOM 1057 C CA . PHE A 1 142 ? 14.724 20.568 7.184 1.00 54.59 142 PHE A CA 1
ATOM 1058 C C . PHE A 1 142 ? 15.134 21.398 8.407 1.00 54.59 142 PHE A C 1
ATOM 1060 O O . PHE A 1 142 ? 15.793 20.899 9.316 1.00 54.59 142 PHE A O 1
ATOM 1067 N N . VAL A 1 143 ? 14.734 22.672 8.434 1.00 61.59 143 VAL A N 1
ATOM 1068 C CA . VAL A 1 14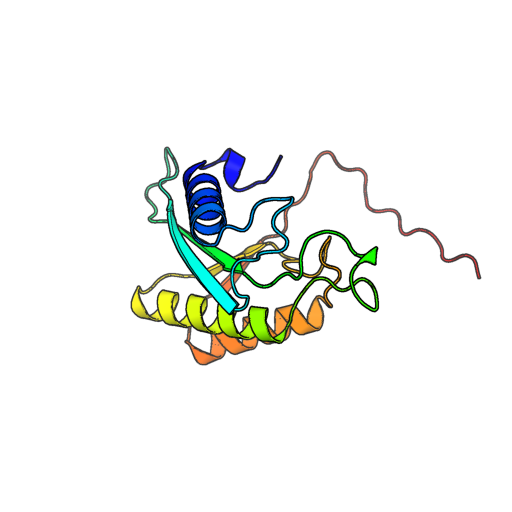3 ? 14.885 23.546 9.601 1.00 61.59 143 VAL A CA 1
ATOM 1069 C C . VAL A 1 143 ? 13.561 23.521 10.370 1.00 61.59 143 VAL A C 1
ATOM 1071 O O . VAL A 1 143 ? 12.573 24.087 9.886 1.00 61.59 143 VAL A O 1
ATOM 1074 N N . PRO A 1 144 ? 13.493 22.888 11.558 1.00 44.31 144 PRO A N 1
ATOM 1075 C CA . PRO A 1 144 ? 12.271 22.866 12.346 1.00 44.31 144 PRO A CA 1
ATOM 1076 C C . PRO A 1 144 ? 11.862 24.301 12.686 1.00 44.31 144 PRO A C 1
ATOM 1078 O O . PRO A 1 144 ? 12.635 25.059 13.279 1.00 44.31 144 PRO A O 1
ATOM 1081 N N . LYS A 1 145 ? 10.632 24.699 12.339 1.00 51.03 145 LYS A N 1
ATOM 1082 C CA . LYS A 1 145 ? 10.096 25.980 12.810 1.00 51.03 145 LYS A CA 1
ATOM 1083 C C . LYS A 1 145 ? 9.984 25.911 14.331 1.00 51.03 145 LYS A C 1
ATOM 1085 O O . LYS A 1 145 ? 9.216 25.105 14.853 1.00 51.03 145 LYS A O 1
ATOM 1090 N N . LYS A 1 146 ? 10.732 26.768 15.039 1.00 47.38 146 LYS A N 1
ATOM 1091 C CA . LYS A 1 146 ? 10.556 26.969 16.484 1.00 47.38 146 LYS A CA 1
ATOM 1092 C C . LYS A 1 146 ? 9.079 27.270 16.739 1.00 47.38 146 LYS A C 1
ATOM 1094 O O . LYS A 1 146 ? 8.544 28.239 16.194 1.00 47.38 146 LYS A O 1
ATOM 1099 N N . ARG A 1 147 ? 8.419 26.428 17.538 1.00 45.81 147 ARG A N 1
ATOM 1100 C CA . ARG A 1 147 ? 7.086 26.724 18.068 1.00 45.81 147 ARG A CA 1
ATOM 1101 C C . ARG A 1 147 ? 7.182 28.068 18.792 1.00 45.81 147 ARG A C 1
ATOM 1103 O O . ARG A 1 147 ? 8.005 28.211 19.692 1.00 45.81 147 ARG A O 1
ATOM 1110 N N . ARG A 1 148 ? 6.401 29.059 18.355 1.00 49.59 148 ARG A N 1
ATOM 1111 C CA . ARG A 1 148 ? 6.167 30.260 19.163 1.00 49.59 148 ARG A CA 1
ATOM 1112 C C . ARG A 1 148 ? 5.358 29.793 20.373 1.00 49.59 148 ARG A C 1
ATOM 1114 O O . ARG A 1 148 ? 4.309 29.183 20.173 1.00 49.59 148 ARG A O 1
ATOM 1121 N N . GLY A 1 149 ? 5.949 29.945 21.558 1.00 53.53 149 GLY A N 1
ATOM 1122 C CA . GLY A 1 149 ? 5.273 29.738 22.838 1.00 53.53 149 GLY A CA 1
ATOM 1123 C C . GLY A 1 149 ? 4.214 30.796 23.090 1.00 53.53 149 GLY A C 1
ATOM 1124 O O . GLY A 1 149 ? 4.221 31.815 22.357 1.00 53.53 149 GLY A O 1
#

Secondary structure (DSSP, 8-state):
--TTTTT-SHHHHHHHHHHHHTT--TTS---PPTT-EEEEEEPPTT--S-EEEEEE--B--S-GGGSGGG--B-HHHHHHHHHHHHHHHHHHT--EEEETTTTTSTT---HHHHHHHHHHHHHHHT--EEEE----TTSPP--PPPPP-

pLDDT: mean 86.05, std 13.67, range [38.88, 98.69]

Mean predicted aligned error: 7.21 Å

Foldseek 3Di:
DPPVCVFPVFVVVVVVVQCVVQVVDPPRPTDDDFLDWDWTWDDGPPDPDTDIDIDHRFFQDQDLVVDPPSAGGRVVSLLSSLLVVLQVCLVVVHAAEEEQCVSCPSNPDDRVSSVVSNVVSCVVSVHHYDYDYDDDPPDDPDDDDPPDD

Sequence (149 aa):
MLAISAVSSAPEAAYRALAKDHGATRNSGKRIPRGQVQFVDCRIPDCDGHYIVANMIAQNGLDRRAVPNGVLVDYVALEKCLDIVFARSAELGFEVHMPKGIGSGLAGGNAETIYGMIETAAKKFCVDVTLWEFIDSSAPPFVPKKRRG